Protein AF-E2A3Q8-F1 (afdb_monomer)

Solvent-accessible surface area (backbone atoms only — not comparable to full-atom values): 8854 Å² total; per-residue (Å²): 133,84,70,89,46,59,36,34,40,38,32,97,91,42,80,46,76,47,50,44,69,57,43,34,76,64,12,68,50,48,35,48,57,54,68,68,73,43,74,44,46,74,69,38,44,41,81,46,86,90,64,54,64,69,52,52,52,51,53,53,45,24,71,75,68,78,46,82,59,72,69,52,77,76,32,65,67,53,22,53,53,41,29,48,52,19,57,75,38,61,28,63,69,61,23,53,55,27,35,55,53,49,53,76,70,56,44,78,81,48,31,47,57,49,31,52,52,15,62,79,52,69,34,60,68,38,28,51,50,31,54,53,50,45,66,75,43,36,87,77,27,63,80,34,70,52,37,46,51,43,55,71,80,40,56,88,80,108

Mean predicted aligned error: 5.47 Å

Foldseek 3Di:
DPPQQWAWEAEPNDIDIAGLVLLVVQFVQSVCVCPVPPPCVVPSYHYDYPAHPVLVVQVRVCSVPVDGDPVLLPDLVSLLSNLQVCLVRVRVSSNVVSLVSNLVVDDLQCLLVQCVSCLVSVSPVSVVSSVVVCVVCVVSNVPHPSNVVCCVVPVVSD

Nearest PDB structures (foldseek):
  4j8z-assembly1_A  TM=9.284E-01  e=7.190E-12  Homo sapiens
  3htm-assembly1_B  TM=9.202E-01  e=3.002E-10  Homo sapiens
  8h37-assembly1_A  TM=8.639E-01  e=2.758E-09  Homo sapiens
  8h37-assembly1_P  TM=8.616E-01  e=3.073E-09  Homo sapiens
  8h37-assembly1_N  TM=8.587E-01  e=5.880E-09  Homo sapiens

Secondary structure (DSSP, 8-state):
-----EEEEEETTEEEEEEHHHHHHH-HHHHHHHHS--HHHHHSEEE--SS-HHHHHHHHHHHHHS---HHHHH-HHHHHHHHHHHHHTT-HHHHHHHHHHHHHT--TTTHHHHHHHHHHTT-HHHHHHHHHHHHHTHHHHTTSHHHHHHHHH-GGG-

Structure (mmCIF, N/CA/C/O backbone):
data_AF-E2A3Q8-F1
#
_entry.id   AF-E2A3Q8-F1
#
loop_
_atom_site.group_PDB
_atom_site.id
_atom_site.type_symbol
_atom_site.label_atom_id
_atom_site.label_alt_id
_atom_site.label_comp_id
_atom_site.label_asym_id
_atom_site.label_entity_id
_atom_site.label_seq_id
_atom_site.pdbx_PDB_ins_code
_atom_site.Cartn_x
_atom_site.Cartn_y
_atom_site.Cartn_z
_atom_site.occupancy
_atom_site.B_iso_or_equiv
_atom_site.auth_seq_id
_atom_site.auth_comp_id
_atom_site.auth_asym_id
_atom_site.auth_atom_id
_atom_site.pdbx_PDB_model_num
ATOM 1 N N . ASN A 1 1 ? -9.165 7.947 32.558 1.00 35.06 1 ASN A N 1
ATOM 2 C CA . ASN A 1 1 ? -9.430 6.542 32.186 1.00 35.06 1 ASN A CA 1
ATOM 3 C C . ASN A 1 1 ? -10.153 6.467 30.849 1.00 35.06 1 ASN A C 1
ATOM 5 O O . ASN A 1 1 ? -11.360 6.277 30.833 1.00 35.06 1 ASN A O 1
ATOM 9 N N . LYS A 1 2 ? -9.439 6.641 29.727 1.00 43.72 2 LYS A N 1
ATOM 10 C CA . LYS A 1 2 ? -9.925 6.122 28.440 1.00 43.72 2 LYS A CA 1
ATOM 11 C C . LYS A 1 2 ? -9.664 4.621 28.513 1.00 43.72 2 LYS A C 1
ATOM 13 O O . LYS A 1 2 ? -8.515 4.206 28.414 1.00 43.72 2 LYS A O 1
ATOM 18 N N . SER A 1 3 ? -10.686 3.849 28.864 1.00 48.75 3 SER A N 1
ATOM 19 C CA . SER A 1 3 ? -10.636 2.393 28.772 1.00 48.75 3 SER A CA 1
ATOM 20 C C . SER A 1 3 ? -10.156 2.004 27.374 1.00 48.75 3 SER A C 1
ATOM 22 O O . SER A 1 3 ? -10.494 2.670 26.393 1.00 48.75 3 SER A O 1
ATOM 24 N N . ASP A 1 4 ? -9.333 0.963 27.312 1.00 63.22 4 ASP A N 1
ATOM 25 C CA . ASP A 1 4 ? -8.751 0.382 26.103 1.00 63.22 4 ASP A CA 1
ATOM 26 C C . ASP A 1 4 ? -9.870 -0.225 25.236 1.00 63.22 4 ASP A C 1
ATOM 28 O O . ASP A 1 4 ? -10.126 -1.427 25.224 1.00 63.22 4 ASP A O 1
ATOM 32 N N . SER A 1 5 ? -10.672 0.650 24.630 1.00 82.81 5 SER A N 1
ATOM 33 C CA . SER A 1 5 ? -11.843 0.260 23.856 1.00 82.81 5 SER A CA 1
ATOM 34 C C . SER A 1 5 ? -11.377 -0.339 22.538 1.00 82.81 5 SER A C 1
ATOM 36 O O . SER A 1 5 ? -10.651 0.287 21.761 1.00 82.81 5 SER A O 1
ATOM 38 N N . LEU A 1 6 ? -11.780 -1.583 22.308 1.00 89.00 6 LEU A N 1
ATOM 39 C CA . LEU A 1 6 ? -11.517 -2.275 21.060 1.00 89.00 6 LEU A CA 1
ATOM 40 C C . LEU A 1 6 ? -12.549 -1.859 20.009 1.00 89.00 6 LEU A C 1
ATOM 42 O O . LEU A 1 6 ? -13.716 -1.610 20.320 1.00 89.00 6 LEU A O 1
ATOM 46 N N . ILE A 1 7 ? -12.110 -1.806 18.758 1.00 91.38 7 ILE A N 1
ATOM 47 C CA . ILE A 1 7 ? -12.969 -1.753 17.577 1.00 91.38 7 ILE A CA 1
ATOM 48 C C . ILE A 1 7 ? -12.886 -3.098 16.858 1.00 91.38 7 ILE A C 1
ATOM 50 O O . ILE A 1 7 ? -11.811 -3.700 16.788 1.00 91.38 7 ILE A O 1
ATOM 54 N N . THR A 1 8 ? -14.016 -3.571 16.339 1.00 93.12 8 THR A N 1
ATOM 55 C CA . THR A 1 8 ? -14.080 -4.757 15.481 1.00 93.12 8 THR A CA 1
ATOM 56 C C . THR A 1 8 ? -14.266 -4.329 14.030 1.00 93.12 8 THR A C 1
ATOM 58 O O . THR A 1 8 ? -15.247 -3.677 13.698 1.00 93.12 8 THR A O 1
ATOM 61 N N . PHE A 1 9 ? -13.349 -4.715 13.154 1.00 93.75 9 PHE A N 1
ATOM 62 C CA . PHE A 1 9 ? -13.512 -4.593 11.712 1.00 93.75 9 PHE A CA 1
ATOM 63 C C . PHE A 1 9 ? -14.136 -5.873 11.158 1.00 93.75 9 PHE A C 1
ATOM 65 O O . PHE A 1 9 ? -13.621 -6.967 11.413 1.00 93.75 9 PHE A O 1
ATOM 72 N N . VAL A 1 10 ? -15.229 -5.742 10.410 1.00 94.25 10 VAL A N 1
ATOM 73 C CA . VAL A 1 10 ? -15.905 -6.837 9.705 1.00 94.25 10 VAL A CA 1
ATOM 74 C C . VAL A 1 10 ? -15.589 -6.739 8.224 1.00 94.25 10 VAL A C 1
ATOM 76 O O . VAL A 1 10 ? -15.773 -5.689 7.620 1.00 94.25 10 VAL A O 1
ATOM 79 N N . ILE A 1 11 ? -15.093 -7.828 7.648 1.00 94.06 11 ILE A N 1
ATOM 80 C CA . ILE A 1 11 ? -14.581 -7.860 6.277 1.00 94.06 11 ILE A CA 1
ATOM 81 C C . ILE A 1 11 ? -14.718 -9.279 5.726 1.00 94.06 11 ILE A C 1
ATOM 83 O O . ILE A 1 11 ? -14.257 -10.237 6.349 1.00 94.06 11 ILE A O 1
ATOM 87 N N . ASP A 1 12 ? -15.414 -9.448 4.604 1.00 89.50 12 ASP A N 1
ATOM 88 C CA . ASP A 1 12 ? -15.719 -10.765 4.016 1.00 89.50 12 ASP A CA 1
ATOM 89 C C . ASP A 1 12 ? -16.287 -11.783 5.037 1.00 89.50 12 ASP A C 1
ATOM 91 O O . ASP A 1 12 ? -15.931 -12.963 5.044 1.00 89.50 12 ASP A O 1
ATOM 95 N N . GLY A 1 13 ? -17.116 -11.315 5.980 1.00 88.75 13 GLY A N 1
ATOM 96 C CA . GLY A 1 13 ? -17.677 -12.130 7.070 1.00 88.75 13 GLY A CA 1
ATOM 97 C C . GLY A 1 13 ? -16.690 -12.516 8.184 1.00 88.75 13 GLY A C 1
ATOM 98 O O . GLY A 1 13 ? -17.078 -13.177 9.149 1.00 88.75 13 GLY A O 1
ATOM 99 N N . LYS A 1 14 ? -15.424 -12.096 8.094 1.00 94.00 14 LYS A N 1
ATOM 100 C CA . LYS A 1 14 ? -14.390 -12.272 9.123 1.00 94.00 14 LYS A CA 1
ATOM 101 C C . LYS A 1 14 ? -14.310 -11.047 10.028 1.00 94.00 14 LYS A C 1
ATOM 103 O O . LYS A 1 14 ? -14.723 -9.955 9.650 1.00 94.00 14 LYS A O 1
ATOM 108 N N . ARG A 1 15 ? -13.761 -11.237 11.231 1.00 94.44 15 ARG A N 1
ATOM 109 C CA . ARG A 1 15 ? -13.656 -10.209 12.276 1.00 94.44 15 ARG A CA 1
ATOM 110 C C . ARG A 1 15 ? -12.199 -10.003 12.685 1.00 94.44 15 ARG A C 1
ATOM 112 O O . ARG A 1 15 ? -11.513 -10.974 12.995 1.00 94.44 15 ARG A O 1
ATOM 119 N N . LEU A 1 16 ? -11.749 -8.751 12.715 1.00 94.94 16 LEU A N 1
ATOM 120 C CA . LEU A 1 16 ? -10.438 -8.330 13.223 1.00 94.94 16 LEU A CA 1
ATOM 121 C C . LEU A 1 16 ? -10.633 -7.312 14.346 1.00 94.94 16 LEU A C 1
ATOM 123 O O . LEU A 1 16 ? -11.450 -6.410 14.207 1.00 94.94 16 LEU A O 1
ATOM 127 N N . GLN A 1 17 ? -9.888 -7.430 15.444 1.00 93.62 17 GLN A N 1
ATOM 128 C CA . GLN A 1 17 ? -9.971 -6.483 16.560 1.00 93.62 17 GLN A CA 1
ATOM 129 C C . GLN A 1 17 ? -8.692 -5.663 16.700 1.00 93.62 17 GLN A C 1
ATOM 131 O O . GLN A 1 17 ? -7.590 -6.182 16.527 1.00 93.62 17 GLN A O 1
ATOM 136 N N . ALA A 1 18 ? -8.843 -4.385 17.045 1.00 92.94 18 ALA A N 1
ATOM 137 C CA . ALA A 1 18 ? -7.728 -3.481 17.315 1.00 92.94 18 ALA A CA 1
ATOM 138 C C . ALA A 1 18 ? -8.084 -2.457 18.404 1.00 92.94 18 ALA A C 1
ATO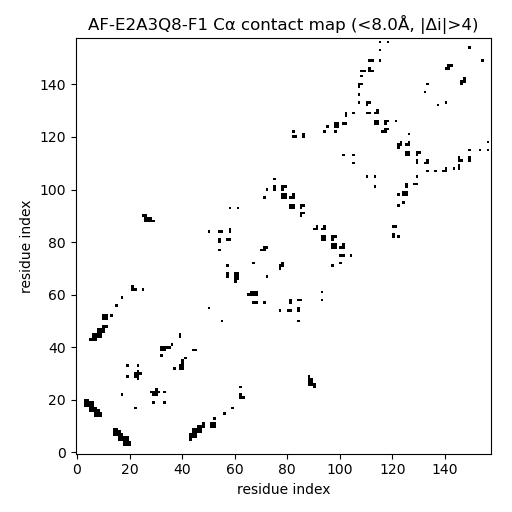M 140 O O . ALA A 1 18 ? -9.257 -2.156 18.624 1.00 92.94 18 ALA A O 1
ATOM 141 N N . SER A 1 19 ? -7.072 -1.906 19.082 1.00 91.50 19 SER A N 1
ATOM 142 C CA . SER A 1 19 ? -7.270 -0.838 20.072 1.00 91.50 19 SER A CA 1
ATOM 143 C C . SER A 1 19 ? -7.573 0.484 19.372 1.00 91.50 19 SER A C 1
ATOM 145 O O . SER A 1 19 ? -6.760 0.968 18.582 1.00 91.50 19 SER A O 1
ATOM 147 N N . LYS A 1 20 ? -8.716 1.104 19.692 1.00 89.81 20 LYS A N 1
ATOM 148 C CA . LYS A 1 20 ? -9.075 2.430 19.163 1.00 89.81 20 LYS A CA 1
ATOM 149 C C . LYS A 1 20 ? -8.019 3.472 19.500 1.00 89.81 20 LYS A C 1
ATOM 151 O O . LYS A 1 20 ? -7.672 4.278 18.648 1.00 89.81 20 LYS A O 1
ATOM 156 N N . ALA A 1 21 ? -7.489 3.437 20.724 1.00 89.31 21 ALA A N 1
ATOM 157 C CA . ALA A 1 21 ? -6.506 4.412 21.187 1.00 89.31 21 ALA A CA 1
ATOM 158 C C . ALA A 1 21 ? -5.236 4.390 20.326 1.00 89.31 21 ALA A C 1
ATOM 160 O O . ALA A 1 21 ? -4.737 5.443 19.936 1.00 89.31 21 ALA A O 1
ATOM 161 N N . LEU A 1 22 ? -4.757 3.192 19.992 1.00 90.06 22 LEU A N 1
ATOM 162 C CA . LEU A 1 22 ? -3.608 3.006 19.115 1.00 90.06 22 LEU A CA 1
ATOM 163 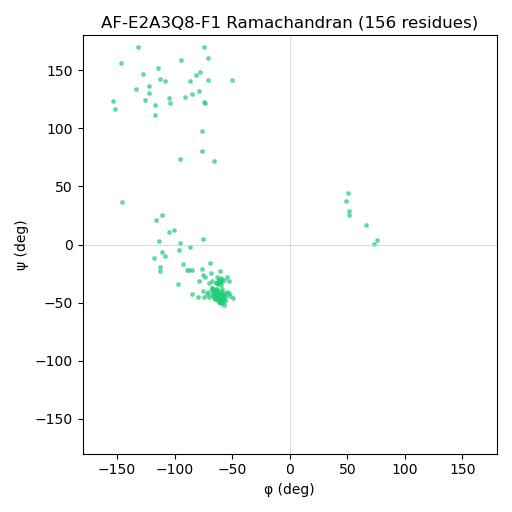C C . LEU A 1 22 ? -3.893 3.506 17.691 1.00 90.06 22 LEU A C 1
ATOM 165 O O . LEU A 1 22 ? -3.059 4.195 17.111 1.00 90.06 22 LEU A O 1
ATOM 169 N N . LEU A 1 23 ? -5.065 3.180 17.139 1.00 91.94 23 LEU A N 1
ATOM 170 C CA . LEU A 1 23 ? -5.448 3.610 15.794 1.00 91.94 23 LEU A CA 1
ATOM 171 C C . LEU A 1 23 ? -5.556 5.136 15.694 1.00 91.94 23 LEU A C 1
ATOM 173 O O . LEU A 1 23 ? -4.957 5.713 14.793 1.00 91.94 23 LEU A O 1
ATOM 177 N N . CYS A 1 24 ? -6.239 5.790 16.643 1.00 90.56 24 CYS A N 1
ATOM 178 C CA . CYS A 1 24 ? -6.340 7.253 16.690 1.00 90.56 24 CYS A CA 1
ATOM 179 C C . CYS A 1 24 ? -4.965 7.915 16.815 1.00 90.56 24 CYS A C 1
ATOM 181 O O . CYS A 1 24 ? -4.706 8.920 16.172 1.00 90.56 24 CYS A O 1
ATOM 183 N N . LEU A 1 25 ? -4.068 7.345 17.629 1.00 90.50 25 LEU A N 1
ATOM 184 C CA . LEU A 1 25 ? -2.721 7.889 17.819 1.00 90.50 25 LEU A CA 1
ATOM 185 C C . LEU A 1 25 ? -1.894 7.879 16.524 1.00 90.50 25 LEU A C 1
ATOM 187 O O . LEU A 1 25 ? -0.961 8.666 16.383 1.00 90.50 25 LEU A O 1
ATOM 191 N N . LYS A 1 26 ? -2.183 6.945 15.616 1.00 90.44 26 LYS A N 1
ATOM 192 C CA . LYS A 1 26 ? -1.370 6.671 14.426 1.00 90.44 26 LYS A CA 1
ATOM 193 C C . LYS A 1 26 ? -2.018 7.120 13.116 1.00 90.44 26 LYS A C 1
ATOM 195 O O . LYS A 1 26 ? -1.352 7.069 12.089 1.00 90.44 26 LYS A O 1
ATOM 200 N N . SER A 1 27 ? -3.289 7.513 13.137 1.00 93.00 27 SER A N 1
ATOM 201 C CA . SER A 1 27 ? -4.055 7.893 11.952 1.00 93.00 27 SER A CA 1
ATOM 202 C C . SER A 1 27 ? -5.136 8.899 12.320 1.00 93.00 27 SER A C 1
ATOM 204 O O . SER A 1 27 ? -6.096 8.574 13.025 1.00 93.00 27 SER A O 1
ATOM 206 N N . GLU A 1 28 ? -5.018 10.102 11.764 1.00 90.38 28 GLU A N 1
ATOM 207 C CA . GLU A 1 28 ? -6.043 11.143 11.880 1.00 90.38 28 GLU A CA 1
ATOM 208 C C . GLU A 1 28 ? -7.371 10.691 11.253 1.00 90.38 28 GLU A C 1
ATOM 210 O O . GLU A 1 28 ? -8.446 11.055 11.727 1.00 90.38 28 GLU A O 1
ATOM 215 N N . VAL A 1 29 ? -7.318 9.820 10.236 1.00 92.00 29 VAL A N 1
ATOM 216 C CA . VAL A 1 29 ? -8.510 9.232 9.609 1.00 92.00 29 VAL A CA 1
ATOM 217 C C . VAL A 1 29 ? -9.255 8.328 10.590 1.00 92.00 29 VAL A C 1
ATOM 219 O O . VAL A 1 29 ? -10.475 8.441 10.710 1.00 92.00 29 VAL A O 1
ATOM 222 N N . PHE A 1 30 ? -8.554 7.455 11.326 1.00 90.69 30 PHE A N 1
ATOM 223 C CA . PHE A 1 30 ? -9.196 6.645 12.369 1.00 90.69 30 PHE A CA 1
ATOM 224 C C . PHE A 1 30 ? -9.680 7.499 13.542 1.00 90.69 30 PHE A C 1
ATOM 226 O O . PHE A 1 30 ? -10.762 7.243 14.074 1.00 90.69 30 PHE A O 1
ATOM 233 N N . GLU A 1 31 ? -8.929 8.532 13.928 1.00 89.44 31 GLU A N 1
ATOM 234 C CA . GLU A 1 31 ? -9.372 9.466 14.963 1.00 89.44 31 GLU A CA 1
ATOM 235 C C . GLU A 1 31 ? -10.681 10.164 14.576 1.00 89.44 31 GLU A C 1
ATOM 237 O O . GLU A 1 31 ? -11.640 10.146 15.354 1.00 89.44 31 GLU A O 1
ATOM 242 N N . ALA A 1 32 ? -10.762 10.710 13.362 1.00 88.38 32 ALA A N 1
ATOM 243 C CA . ALA A 1 32 ? -11.981 11.310 12.832 1.00 88.38 32 ALA A CA 1
ATOM 244 C C . ALA A 1 32 ? -13.123 10.283 12.759 1.00 88.38 32 ALA A C 1
ATOM 246 O O . ALA A 1 32 ? -14.208 10.531 13.288 1.00 88.38 32 ALA A O 1
ATOM 247 N N . MET A 1 33 ? -12.864 9.096 12.197 1.00 86.31 33 MET A N 1
ATOM 248 C CA . MET A 1 33 ? -13.847 8.011 12.068 1.00 86.31 33 MET A CA 1
ATOM 249 C C . MET A 1 33 ? -14.513 7.665 13.406 1.00 86.31 33 MET A C 1
ATOM 251 O O . MET A 1 33 ? -15.725 7.461 13.457 1.00 86.31 33 MET A O 1
ATOM 255 N N . PHE A 1 34 ? -13.749 7.620 14.501 1.00 84.44 34 PHE A N 1
ATOM 256 C CA . PHE A 1 34 ? -14.285 7.248 15.812 1.00 84.44 34 PHE A CA 1
ATOM 257 C C . PHE A 1 34 ? -14.872 8.422 16.604 1.00 84.44 34 PHE A C 1
ATOM 259 O O . PHE A 1 34 ? -15.706 8.187 17.480 1.00 84.44 34 PHE A O 1
ATOM 266 N N . ASN A 1 35 ? -14.482 9.663 16.298 1.00 78.94 35 ASN A N 1
ATOM 267 C CA . ASN A 1 35 ? -14.961 10.862 16.993 1.00 78.94 35 ASN A CA 1
ATOM 268 C C . ASN A 1 35 ? -16.187 11.518 16.329 1.00 78.94 35 ASN A C 1
ATOM 270 O O . ASN A 1 35 ? -16.874 12.302 16.981 1.00 78.94 35 ASN A O 1
ATOM 274 N N . CYS A 1 36 ? -16.509 11.200 15.070 1.00 66.50 36 CYS A N 1
ATOM 275 C CA . CYS A 1 36 ? -17.598 11.847 14.322 1.00 66.50 36 CYS A CA 1
ATOM 276 C C . CYS A 1 36 ? -19.032 11.429 14.717 1.00 66.50 36 CYS A C 1
ATOM 278 O O . CYS A 1 36 ? -19.983 11.879 14.082 1.00 66.50 36 CYS A O 1
ATOM 280 N N . GLY A 1 37 ? -19.232 10.598 15.748 1.00 56.91 37 GLY A N 1
ATOM 281 C CA . GLY A 1 37 ? -20.576 10.227 16.225 1.00 56.91 37 GLY A CA 1
ATOM 282 C C . GLY A 1 37 ? -21.411 9.400 15.232 1.00 56.91 37 GLY A C 1
ATOM 283 O O . GLY A 1 37 ? -22.632 9.325 15.368 1.00 56.91 37 GLY A O 1
ATOM 284 N N . LEU A 1 38 ? -20.768 8.810 14.219 1.00 61.34 38 LEU A N 1
ATOM 285 C CA . LEU A 1 38 ? -21.395 7.931 13.230 1.00 61.34 38 LEU A CA 1
ATOM 286 C C . LEU A 1 38 ? -21.714 6.550 13.843 1.00 61.34 38 LEU A C 1
ATOM 288 O O . LEU A 1 38 ? -21.306 6.240 14.963 1.00 61.34 38 LEU A O 1
ATOM 292 N N . LYS A 1 39 ? -22.470 5.695 13.140 1.00 57.62 39 LYS A N 1
ATOM 293 C CA . LYS A 1 39 ? -22.918 4.378 13.659 1.00 57.62 39 LYS A CA 1
ATOM 294 C C . LYS A 1 39 ? -21.760 3.515 14.191 1.00 57.62 39 LYS A C 1
ATOM 296 O O . LYS A 1 39 ? -21.937 2.770 15.157 1.00 57.62 39 LYS A O 1
ATOM 301 N N . GLU A 1 40 ? -20.580 3.668 13.605 1.00 62.62 40 GLU A N 1
ATOM 302 C CA . GLU A 1 40 ? -19.321 3.012 13.953 1.00 62.62 40 GLU A CA 1
ATOM 303 C C . GLU A 1 40 ? -18.852 3.348 15.381 1.00 62.62 40 GLU A C 1
ATOM 305 O O . GLU A 1 40 ? -18.273 2.501 16.073 1.00 62.62 40 GLU A O 1
ATOM 310 N N . SER A 1 41 ? -19.138 4.561 15.873 1.00 60.62 41 SER A N 1
ATOM 311 C CA . SER A 1 41 ? -18.794 4.961 17.241 1.00 60.62 41 SER A CA 1
ATOM 312 C C . SER A 1 41 ? -19.720 4.327 18.281 1.00 60.62 41 SER A C 1
ATOM 314 O O . SER A 1 41 ? -19.301 4.138 19.421 1.00 60.62 41 SER A O 1
ATOM 316 N N . VAL A 1 42 ? -20.953 3.976 17.896 1.00 62.47 42 VAL A N 1
ATOM 317 C CA . VAL A 1 42 ? -21.985 3.439 18.800 1.00 62.47 42 VAL A CA 1
ATOM 318 C C . VAL A 1 42 ? -21.846 1.925 18.988 1.00 62.47 42 VAL A C 1
ATOM 320 O O . VAL A 1 42 ? -21.916 1.446 20.117 1.00 62.47 42 VAL A O 1
ATOM 323 N N . ASN A 1 43 ? -21.589 1.174 17.911 1.00 73.75 43 ASN A N 1
ATOM 324 C CA . ASN A 1 43 ? -21.5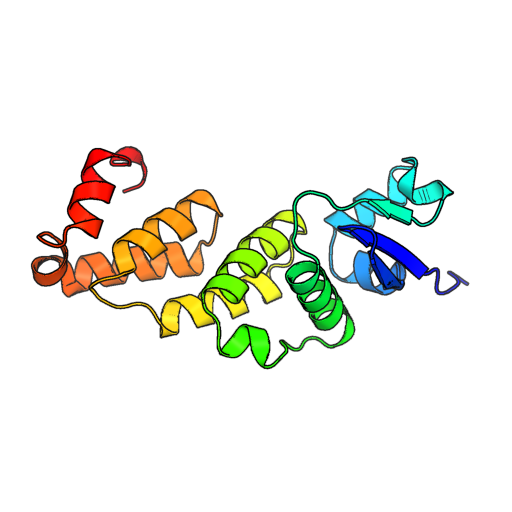64 -0.296 17.957 1.00 73.75 43 ASN A CA 1
ATOM 325 C C . ASN A 1 43 ? -20.163 -0.906 18.135 1.00 73.75 43 ASN A C 1
ATOM 327 O O . ASN A 1 43 ? -20.044 -2.121 18.266 1.00 73.75 43 ASN A O 1
ATOM 331 N N . ASN A 1 44 ? -19.101 -0.090 18.143 1.00 84.81 44 ASN A N 1
ATOM 332 C CA . ASN A 1 44 ? -17.705 -0.550 18.126 1.00 84.81 44 ASN A CA 1
ATOM 333 C C . ASN A 1 44 ? -17.401 -1.553 16.992 1.00 84.81 44 ASN A C 1
ATOM 335 O O . ASN A 1 44 ? -16.504 -2.391 17.119 1.00 84.81 44 ASN A O 1
ATOM 339 N N . GLU A 1 45 ? -18.126 -1.446 15.881 1.00 88.50 45 GLU A N 1
ATOM 340 C CA . GLU A 1 45 ? -17.987 -2.305 14.713 1.00 88.50 45 GLU A CA 1
ATOM 341 C C . GLU A 1 45 ? -17.949 -1.445 13.445 1.00 88.50 45 GLU A C 1
ATOM 343 O O . GLU A 1 45 ? -18.746 -0.517 13.305 1.00 88.50 45 GLU A O 1
ATOM 348 N N . VAL A 1 46 ? -17.001 -1.735 12.554 1.00 89.19 46 VAL A N 1
ATOM 349 C CA . VAL A 1 46 ? -16.808 -1.060 11.264 1.00 89.19 46 VAL A CA 1
ATOM 350 C C . VAL A 1 46 ? -16.801 -2.120 10.175 1.00 89.19 46 VAL A C 1
ATOM 352 O O . VAL A 1 46 ? -15.990 -3.043 10.218 1.00 89.19 46 VAL A O 1
ATOM 355 N N . GLU A 1 47 ? -17.672 -1.984 9.184 1.00 90.69 47 GLU A N 1
ATOM 356 C CA . GLU A 1 47 ? -17.639 -2.834 7.996 1.00 90.69 47 GLU A CA 1
ATOM 357 C C . GLU A 1 47 ? -16.651 -2.264 6.970 1.00 90.69 47 GLU A C 1
ATOM 359 O O . GLU A 1 47 ? -16.690 -1.076 6.650 1.00 90.69 47 GLU A O 1
ATOM 364 N N . ILE A 1 48 ? -15.749 -3.106 6.466 1.00 91.56 48 ILE A N 1
ATOM 365 C CA . ILE A 1 48 ? -14.768 -2.764 5.434 1.00 91.56 48 ILE A CA 1
ATOM 366 C C . ILE A 1 48 ? -15.053 -3.619 4.202 1.00 91.56 48 ILE A C 1
ATOM 368 O O . ILE A 1 48 ? -14.997 -4.846 4.267 1.00 91.56 48 ILE A O 1
ATOM 372 N N . THR A 1 49 ? -15.337 -2.961 3.079 1.00 91.12 49 THR A N 1
ATOM 373 C CA . THR A 1 49 ? -15.749 -3.611 1.821 1.00 91.12 49 THR A CA 1
ATOM 374 C C . THR A 1 49 ? -14.784 -3.372 0.662 1.00 91.12 49 THR A C 1
ATOM 376 O O . THR A 1 49 ? -14.892 -4.024 -0.372 1.00 91.12 49 THR A O 1
ATOM 379 N N . ASP A 1 50 ? -13.834 -2.451 0.817 1.00 90.00 50 ASP A N 1
ATOM 380 C CA . ASP A 1 50 ? -12.956 -1.976 -0.256 1.00 90.00 50 ASP A CA 1
ATOM 381 C C . ASP A 1 50 ? -11.480 -2.357 -0.070 1.00 90.00 50 ASP A C 1
ATOM 383 O O . ASP A 1 50 ? -10.627 -1.995 -0.876 1.00 90.00 50 ASP A O 1
ATOM 387 N N . ILE A 1 51 ? -11.172 -3.116 0.980 1.00 93.50 51 ILE A N 1
ATOM 388 C CA . ILE A 1 51 ? -9.842 -3.659 1.262 1.00 93.50 51 ILE A CA 1
ATOM 389 C C . ILE A 1 51 ? -9.998 -5.161 1.466 1.00 93.50 51 ILE A C 1
ATOM 391 O O . ILE A 1 51 ? -11.014 -5.611 1.981 1.00 93.50 51 ILE A O 1
ATOM 395 N N . LYS A 1 52 ? -9.000 -5.954 1.071 1.00 93.75 52 LYS A N 1
ATOM 396 C CA . LYS A 1 52 ? -8.994 -7.402 1.323 1.00 93.75 52 LYS A CA 1
ATOM 397 C C . LYS A 1 52 ? -8.614 -7.709 2.769 1.00 93.75 52 LYS A C 1
ATOM 399 O O . LYS A 1 52 ? -7.767 -7.026 3.350 1.00 93.75 52 LYS A O 1
ATOM 404 N N . TYR A 1 53 ? -9.159 -8.793 3.328 1.00 93.88 53 TYR A N 1
ATOM 405 C CA . TYR A 1 53 ? -8.883 -9.210 4.713 1.00 93.88 53 TYR A CA 1
ATOM 406 C C . TYR A 1 53 ? -7.382 -9.246 5.045 1.00 93.88 53 TYR A C 1
ATOM 408 O O . TYR A 1 53 ? -6.963 -8.731 6.080 1.00 93.88 53 TYR A O 1
ATOM 416 N N . ASN A 1 54 ? -6.564 -9.833 4.163 1.00 92.19 54 ASN A N 1
ATOM 417 C CA . ASN A 1 54 ? -5.122 -9.954 4.382 1.00 92.19 54 ASN A CA 1
ATOM 418 C C . ASN A 1 54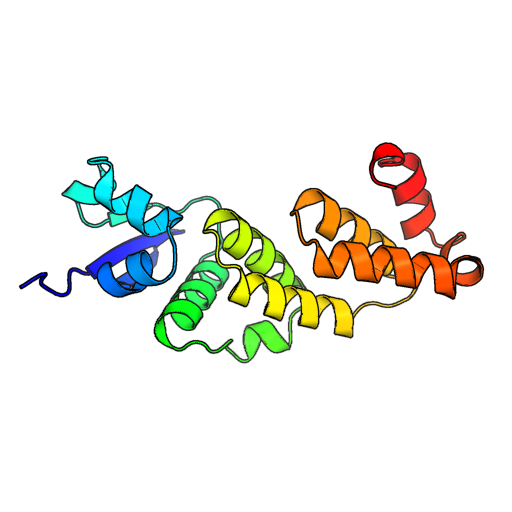 ? -4.440 -8.581 4.442 1.00 92.19 54 ASN A C 1
ATOM 420 O O . ASN A 1 54 ? -3.559 -8.391 5.268 1.00 92.19 54 ASN A O 1
ATOM 424 N N . ILE A 1 55 ? -4.861 -7.616 3.625 1.00 95.00 55 ILE A N 1
ATOM 425 C CA . ILE A 1 55 ? -4.275 -6.271 3.592 1.00 95.00 55 ILE A CA 1
ATOM 426 C C . ILE A 1 55 ? -4.624 -5.496 4.858 1.00 95.00 55 ILE A C 1
ATOM 428 O O . ILE A 1 55 ? -3.735 -4.927 5.490 1.00 95.00 55 ILE A O 1
ATOM 432 N N . LEU A 1 56 ? -5.888 -5.544 5.290 1.00 94.88 56 LEU A N 1
ATOM 433 C CA . LEU A 1 56 ? -6.295 -4.914 6.546 1.00 94.88 56 LEU A CA 1
ATOM 434 C C . LEU A 1 56 ? -5.568 -5.540 7.743 1.00 94.88 56 LEU A C 1
ATOM 436 O O . LEU A 1 56 ? -5.108 -4.825 8.628 1.00 94.88 56 LEU A O 1
ATOM 440 N N . GLN A 1 57 ? -5.402 -6.864 7.750 1.00 93.75 57 GLN A N 1
ATOM 441 C CA . GLN A 1 57 ? -4.639 -7.557 8.785 1.00 93.75 57 GLN A CA 1
ATOM 442 C C . GLN A 1 57 ? -3.189 -7.052 8.864 1.00 93.75 57 GLN A C 1
ATOM 444 O O . GLN A 1 57 ? -2.696 -6.806 9.964 1.00 93.75 57 GLN A O 1
ATOM 449 N N . GLN A 1 58 ? -2.522 -6.853 7.722 1.00 93.62 58 GLN A N 1
ATOM 450 C CA . GLN A 1 58 ? -1.160 -6.307 7.686 1.00 93.62 58 GLN A CA 1
ATOM 451 C C . GLN A 1 58 ? -1.094 -4.853 8.152 1.00 93.62 58 GLN A C 1
ATOM 453 O O . GLN A 1 58 ? -0.196 -4.490 8.910 1.00 93.62 58 GLN A O 1
ATOM 458 N N . LEU A 1 59 ? -2.059 -4.032 7.742 1.00 95.12 59 LEU A N 1
ATOM 459 C CA . LEU A 1 59 ? -2.161 -2.643 8.176 1.00 95.12 59 LEU A CA 1
ATOM 460 C C . LEU A 1 59 ? -2.315 -2.556 9.700 1.00 95.12 59 LEU A C 1
ATOM 462 O O . LEU A 1 59 ? -1.583 -1.817 10.355 1.00 95.12 59 LEU A O 1
ATOM 466 N N . LEU A 1 60 ? -3.221 -3.345 10.285 1.00 94.25 60 LEU A N 1
ATOM 467 C CA . LEU A 1 60 ? -3.430 -3.369 11.736 1.00 94.25 60 LEU A CA 1
ATOM 468 C C . LEU A 1 60 ? -2.196 -3.891 12.483 1.00 94.25 60 LEU A C 1
ATOM 470 O O . LEU A 1 60 ? -1.827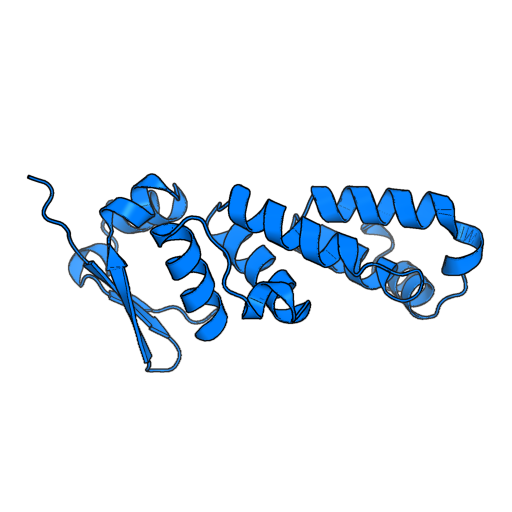 -3.328 13.514 1.00 94.25 60 LEU A O 1
ATOM 474 N N . PHE A 1 61 ? -1.527 -4.916 11.949 1.00 93.06 61 PHE A N 1
ATOM 475 C CA . PHE A 1 61 ? -0.270 -5.421 12.502 1.00 93.06 61 PHE A CA 1
ATOM 476 C C . PHE A 1 61 ? 0.824 -4.344 12.509 1.00 93.06 61 PHE A C 1
ATOM 478 O O . PHE A 1 61 ? 1.509 -4.166 13.521 1.00 93.06 61 PHE A O 1
ATOM 485 N N . PHE A 1 62 ? 0.955 -3.580 11.420 1.00 93.69 62 PHE A N 1
ATOM 486 C CA . PHE A 1 62 ? 1.891 -2.460 11.349 1.00 93.69 62 PHE A CA 1
ATOM 487 C C . PHE A 1 62 ? 1.565 -1.389 12.392 1.00 93.69 62 PHE A C 1
ATOM 489 O O . PHE A 1 62 ? 2.457 -0.930 13.098 1.00 93.69 62 PHE A O 1
ATOM 496 N N . LEU A 1 63 ? 0.294 -1.022 12.556 1.00 92.44 63 LEU A N 1
ATOM 497 C CA . LEU A 1 63 ? -0.098 -0.016 13.548 1.00 92.44 63 LEU A CA 1
ATOM 498 C C . LEU A 1 63 ? 0.204 -0.454 14.985 1.00 92.44 63 LEU A C 1
ATOM 500 O O . LEU A 1 63 ? 0.542 0.385 15.820 1.00 92.44 63 LEU A O 1
ATOM 504 N N . GLN A 1 64 ? 0.109 -1.755 15.265 1.00 90.50 64 GLN A N 1
ATOM 505 C CA . GLN A 1 64 ? 0.412 -2.341 16.574 1.00 90.50 64 GLN A CA 1
ATOM 506 C C . GLN A 1 64 ? 1.906 -2.445 16.855 1.00 90.50 64 GLN A C 1
ATOM 508 O O . GLN A 1 64 ? 2.328 -2.208 17.985 1.00 90.50 64 GLN A O 1
ATOM 513 N N . THR A 1 65 ? 2.701 -2.816 15.856 1.00 90.50 65 THR A N 1
ATOM 514 C CA . THR A 1 65 ? 4.089 -3.243 16.078 1.00 90.50 65 THR A CA 1
ATOM 515 C C . THR A 1 65 ? 5.126 -2.280 15.506 1.00 90.50 65 THR A C 1
ATOM 517 O O . THR A 1 65 ? 6.264 -2.272 15.960 1.00 90.50 65 THR A O 1
ATOM 520 N N . GLY A 1 66 ? 4.748 -1.464 14.522 1.00 89.69 66 GLY A N 1
ATOM 521 C CA . GLY A 1 66 ? 5.660 -0.667 13.701 1.00 89.69 66 GLY A CA 1
ATOM 522 C C . GLY A 1 66 ? 6.415 -1.473 12.637 1.00 89.69 66 GLY A C 1
ATOM 523 O O . GLY A 1 66 ? 7.250 -0.903 11.937 1.00 89.69 66 GLY A O 1
ATOM 524 N N . TYR A 1 67 ? 6.143 -2.775 12.493 1.00 86.50 67 TYR A N 1
ATOM 525 C CA . TYR A 1 67 ? 6.844 -3.662 11.563 1.00 86.50 67 TYR A CA 1
ATOM 526 C C . TYR A 1 67 ? 5.925 -4.172 10.449 1.00 86.50 67 TYR A C 1
ATOM 528 O O . TYR A 1 67 ? 4.717 -4.327 10.626 1.00 86.50 67 TYR A O 1
ATOM 536 N N . LEU A 1 68 ? 6.518 -4.477 9.294 1.00 80.81 68 LEU A N 1
ATOM 537 C CA . LEU A 1 68 ? 5.860 -5.238 8.234 1.00 80.81 68 LEU A CA 1
ATOM 538 C C . LEU A 1 68 ? 6.042 -6.735 8.471 1.00 80.81 68 LEU A C 1
ATOM 540 O O . LEU A 1 68 ? 7.139 -7.170 8.824 1.00 80.81 68 LEU A O 1
ATOM 544 N N . SER A 1 69 ? 5.009 -7.535 8.212 1.00 77.62 69 SER A N 1
ATOM 545 C CA . SER A 1 69 ? 5.195 -8.988 8.165 1.00 77.62 69 SER A CA 1
ATOM 546 C C . SER A 1 69 ? 5.992 -9.417 6.927 1.00 77.62 69 SER A C 1
ATOM 548 O O . SER A 1 69 ? 6.054 -8.702 5.923 1.00 77.62 69 SER A O 1
ATOM 550 N N . GLU A 1 70 ? 6.557 -10.623 6.973 1.00 72.56 70 GLU A N 1
ATOM 551 C CA . GLU A 1 70 ? 7.334 -11.214 5.873 1.00 72.56 70 GLU A CA 1
ATOM 552 C C . GLU A 1 70 ? 6.550 -11.308 4.550 1.00 72.56 70 GLU A C 1
ATOM 554 O O . GLU A 1 70 ? 7.127 -11.163 3.472 1.00 72.56 70 GLU A O 1
ATOM 559 N N . ASN A 1 71 ? 5.223 -11.466 4.611 1.00 67.94 71 ASN A N 1
ATOM 560 C CA . ASN A 1 71 ? 4.367 -11.551 3.422 1.00 67.94 71 ASN A CA 1
ATOM 561 C C . ASN A 1 71 ? 4.385 -10.258 2.590 1.00 67.94 71 ASN A C 1
ATOM 563 O O . ASN A 1 71 ? 4.282 -10.306 1.369 1.00 67.94 71 ASN A O 1
ATOM 567 N N . VAL A 1 72 ? 4.541 -9.098 3.237 1.00 68.12 72 VAL A N 1
ATOM 568 C CA . VAL A 1 72 ? 4.643 -7.804 2.538 1.00 68.12 72 VAL A CA 1
ATOM 569 C C . VAL A 1 72 ? 5.999 -7.656 1.849 1.00 68.12 72 VAL A C 1
ATOM 571 O O . VAL A 1 72 ? 6.115 -6.970 0.838 1.00 68.12 72 VAL A O 1
ATOM 574 N N . GLN A 1 73 ? 7.032 -8.316 2.376 1.00 69.06 73 GLN A N 1
ATOM 575 C CA . GLN A 1 73 ? 8.399 -8.196 1.870 1.00 69.06 73 GLN A CA 1
ATOM 576 C C . GLN A 1 73 ? 8.630 -8.977 0.573 1.00 69.06 73 GLN A C 1
ATOM 578 O O . GLN A 1 73 ? 9.568 -8.677 -0.164 1.00 69.06 73 GLN A O 1
ATOM 583 N N . THR A 1 74 ? 7.783 -9.967 0.290 1.00 76.38 74 THR A N 1
ATOM 584 C CA . THR A 1 74 ? 7.991 -10.940 -0.792 1.00 76.38 74 THR A CA 1
ATOM 585 C C . THR A 1 74 ? 6.988 -10.823 -1.939 1.00 76.38 74 THR A C 1
ATOM 587 O O . THR A 1 74 ? 7.298 -11.268 -3.042 1.00 76.38 74 THR A O 1
ATOM 590 N N . ASP A 1 75 ? 5.828 -10.189 -1.731 1.00 88.06 75 ASP A N 1
ATOM 591 C CA . ASP A 1 75 ? 4.798 -10.015 -2.762 1.00 88.06 75 ASP A CA 1
ATOM 592 C C . ASP A 1 75 ? 4.557 -8.530 -3.093 1.00 88.06 75 ASP A C 1
ATOM 594 O O . ASP A 1 75 ? 3.984 -7.766 -2.312 1.00 88.06 75 ASP A O 1
ATOM 598 N N . ILE A 1 76 ? 4.953 -8.129 -4.306 1.00 90.75 76 ILE A N 1
ATOM 599 C CA . ILE A 1 76 ? 4.779 -6.762 -4.826 1.00 90.75 76 ILE A CA 1
ATOM 600 C C . ILE A 1 76 ? 3.299 -6.366 -4.867 1.00 90.75 76 ILE A C 1
ATOM 602 O O . ILE A 1 76 ? 2.971 -5.209 -4.607 1.00 90.75 76 ILE A O 1
ATOM 606 N N . LYS A 1 77 ? 2.383 -7.302 -5.153 1.00 91.94 77 LYS A N 1
ATOM 607 C CA . LYS A 1 77 ? 0.945 -6.999 -5.205 1.00 91.94 77 LYS A CA 1
ATOM 608 C C . LYS A 1 77 ? 0.420 -6.629 -3.824 1.00 91.94 77 LYS A C 1
ATOM 610 O O . LYS A 1 77 ? -0.353 -5.682 -3.710 1.00 91.94 77 LYS A O 1
ATOM 615 N N . VAL A 1 78 ? 0.889 -7.319 -2.783 1.00 93.00 78 VAL A N 1
ATOM 616 C CA . VAL A 1 78 ? 0.565 -6.985 -1.389 1.00 93.00 78 VAL A CA 1
ATOM 617 C C . VAL A 1 78 ? 1.112 -5.605 -1.028 1.00 93.00 78 VAL A C 1
ATOM 619 O O . VAL A 1 78 ? 0.389 -4.816 -0.422 1.00 93.00 78 VAL A O 1
ATOM 622 N N . ALA A 1 79 ? 2.343 -5.278 -1.434 1.00 94.19 79 ALA A N 1
ATOM 623 C CA . ALA A 1 79 ? 2.906 -3.944 -1.223 1.00 94.19 79 ALA A CA 1
ATOM 624 C C . ALA A 1 79 ? 2.074 -2.851 -1.922 1.00 94.19 79 ALA A C 1
ATOM 626 O O . ALA A 1 79 ? 1.758 -1.839 -1.301 1.00 94.19 79 ALA A O 1
ATOM 627 N N . CYS A 1 80 ? 1.651 -3.066 -3.172 1.00 96.12 80 CYS A N 1
ATOM 628 C CA . CYS A 1 80 ? 0.784 -2.136 -3.898 1.00 96.12 80 CYS A CA 1
ATOM 629 C C . CYS A 1 80 ? -0.584 -1.955 -3.218 1.00 96.12 80 CYS A C 1
ATOM 631 O O . CYS A 1 80 ? -1.025 -0.826 -3.014 1.00 96.12 80 CYS A O 1
ATOM 633 N N . GLU A 1 81 ? -1.248 -3.037 -2.810 1.00 96.31 81 GLU A N 1
ATOM 634 C CA . GLU A 1 81 ? -2.529 -2.946 -2.095 1.00 96.31 81 GLU A CA 1
ATOM 635 C C . GLU A 1 81 ? -2.384 -2.250 -0.731 1.00 96.31 81 GLU A C 1
ATOM 637 O O . GLU A 1 81 ? -3.273 -1.502 -0.318 1.00 96.31 81 GLU A O 1
ATOM 642 N N . LEU A 1 82 ? -1.243 -2.420 -0.056 1.00 96.44 82 LEU A N 1
ATOM 643 C CA . LEU A 1 82 ? -0.933 -1.686 1.168 1.00 96.44 82 LEU A CA 1
ATOM 644 C C . LEU A 1 82 ? -0.660 -0.203 0.933 1.00 96.44 82 LEU A C 1
ATOM 646 O O . LEU A 1 82 ? -1.041 0.586 1.789 1.00 96.44 82 LEU A O 1
ATOM 650 N N . ILE A 1 83 ? -0.070 0.205 -0.197 1.00 97.44 83 ILE A N 1
ATOM 651 C CA . ILE A 1 83 ? 0.061 1.633 -0.549 1.00 97.44 83 ILE A CA 1
ATOM 652 C C . ILE A 1 83 ? -1.332 2.265 -0.663 1.00 97.44 83 ILE A C 1
ATOM 654 O O . ILE A 1 83 ? -1.553 3.333 -0.097 1.00 97.44 83 ILE A O 1
ATOM 658 N N . ILE A 1 84 ? -2.284 1.591 -1.317 1.00 97.56 84 ILE A N 1
ATOM 659 C CA . ILE A 1 84 ? -3.670 2.074 -1.450 1.00 97.56 84 ILE A CA 1
ATOM 660 C C . ILE A 1 84 ? -4.326 2.221 -0.072 1.00 97.56 84 ILE A C 1
ATOM 662 O O . ILE A 1 84 ? -4.894 3.267 0.247 1.00 97.56 84 ILE A O 1
ATOM 666 N N . ALA A 1 85 ? -4.224 1.190 0.771 1.00 96.62 85 ALA A N 1
ATOM 667 C CA . ALA A 1 85 ? -4.788 1.228 2.118 1.00 96.62 85 ALA A CA 1
ATOM 668 C C . ALA A 1 85 ? -4.113 2.299 2.994 1.00 96.62 85 ALA A C 1
ATOM 670 O O . ALA A 1 85 ? -4.788 3.016 3.731 1.00 96.62 85 ALA A O 1
ATOM 671 N N . ALA A 1 86 ? -2.790 2.435 2.902 1.00 96.38 86 ALA A N 1
ATOM 672 C CA . ALA A 1 86 ? -2.028 3.425 3.649 1.00 96.38 86 ALA A CA 1
ATOM 673 C C . ALA A 1 86 ? -2.381 4.853 3.224 1.00 96.38 86 ALA A C 1
ATOM 675 O O . ALA A 1 86 ? -2.524 5.706 4.089 1.00 96.38 86 ALA A O 1
ATOM 676 N N . GLU A 1 87 ? -2.589 5.107 1.931 1.00 96.31 87 GLU A N 1
ATOM 677 C CA . GLU A 1 87 ? -3.093 6.396 1.448 1.00 96.31 87 GLU A CA 1
ATOM 678 C C . GLU A 1 87 ? -4.487 6.696 2.012 1.00 96.31 87 GLU A C 1
ATOM 680 O O . GLU A 1 87 ? -4.717 7.776 2.551 1.00 96.31 87 GLU A O 1
ATOM 685 N N . LYS A 1 88 ? -5.406 5.721 1.968 1.00 94.56 88 LYS A N 1
ATOM 686 C CA . LYS A 1 88 ? -6.775 5.882 2.482 1.00 94.56 88 LYS A CA 1
ATOM 687 C C . LYS A 1 88 ?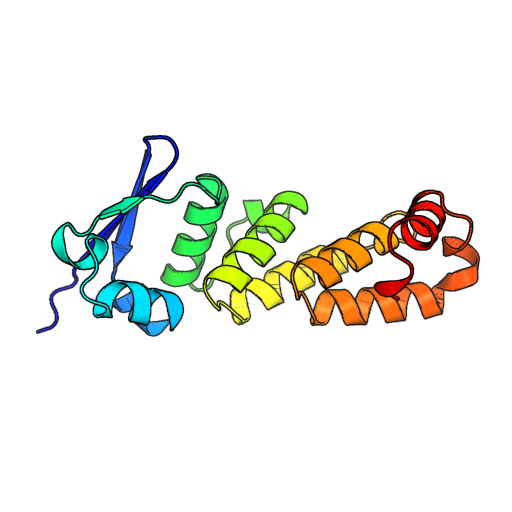 -6.821 6.245 3.972 1.00 94.56 88 LYS A C 1
ATOM 689 O O . LYS A 1 88 ? -7.681 7.024 4.378 1.00 94.56 88 LYS A O 1
ATOM 694 N N . TYR A 1 89 ? -5.938 5.665 4.784 1.00 94.62 89 TYR A N 1
ATOM 695 C CA . TYR A 1 89 ? -5.891 5.888 6.236 1.00 94.62 89 TYR A CA 1
ATOM 696 C C . TYR A 1 89 ? -4.802 6.882 6.680 1.00 94.62 89 TYR A C 1
ATOM 698 O O . TYR A 1 89 ? -4.511 6.963 7.874 1.00 94.62 89 TYR A O 1
ATOM 706 N N . ASP A 1 90 ? -4.206 7.625 5.744 1.00 94.81 90 ASP A N 1
ATOM 707 C CA . ASP A 1 90 ? -3.108 8.583 5.965 1.00 94.81 90 ASP A CA 1
ATOM 708 C C . ASP A 1 90 ? -1.917 8.018 6.774 1.00 94.81 90 ASP A C 1
ATOM 710 O O . ASP A 1 90 ? -1.372 8.633 7.690 1.00 94.81 90 ASP A O 1
ATOM 714 N N . LEU A 1 91 ? -1.491 6.800 6.437 1.00 95.44 91 LEU A N 1
ATOM 715 C CA . LEU A 1 91 ? -0.383 6.088 7.079 1.00 95.44 91 LEU A CA 1
ATOM 716 C C . LEU A 1 91 ? 0.926 6.293 6.309 1.00 95.44 91 LEU A C 1
ATOM 718 O O . LEU A 1 91 ? 1.430 5.386 5.640 1.00 95.44 91 LEU A O 1
ATOM 722 N N . LYS A 1 92 ? 1.492 7.497 6.417 1.00 94.38 92 LYS A N 1
ATOM 723 C CA . LYS A 1 92 ? 2.656 7.946 5.624 1.00 94.38 92 LYS A CA 1
ATOM 724 C C . LYS A 1 92 ? 3.870 7.018 5.729 1.00 94.38 92 LYS A C 1
ATOM 726 O O . LYS A 1 92 ? 4.464 6.684 4.706 1.00 94.38 92 LYS A O 1
ATOM 731 N N . ASP A 1 93 ? 4.201 6.553 6.933 1.00 94.31 93 ASP A N 1
ATOM 732 C CA . ASP A 1 93 ? 5.349 5.662 7.149 1.00 94.31 93 ASP A CA 1
ATOM 733 C C . ASP A 1 93 ? 5.149 4.294 6.482 1.00 94.31 93 ASP A C 1
ATOM 735 O O . ASP A 1 93 ? 6.043 3.793 5.800 1.00 94.31 93 ASP A O 1
ATOM 739 N N . LEU A 1 94 ? 3.954 3.707 6.620 1.00 95.19 94 LEU A N 1
ATOM 740 C CA . LEU A 1 94 ? 3.610 2.434 5.979 1.00 95.19 94 LEU A CA 1
ATOM 741 C C . LEU A 1 94 ? 3.705 2.551 4.458 1.00 95.19 94 LEU A C 1
ATOM 743 O O . LEU A 1 94 ? 4.305 1.696 3.799 1.00 95.19 94 LEU A O 1
ATOM 747 N N . LYS A 1 95 ? 3.142 3.633 3.915 1.00 96.25 95 LYS A N 1
ATOM 748 C CA . LYS A 1 95 ? 3.167 3.924 2.486 1.00 96.25 95 LYS A CA 1
ATOM 749 C C . LYS A 1 95 ? 4.604 4.042 1.979 1.00 96.25 95 LYS A C 1
ATOM 751 O O . LYS A 1 95 ? 4.962 3.347 1.034 1.00 96.25 95 LYS A O 1
ATOM 756 N N . LEU A 1 96 ? 5.450 4.817 2.662 1.00 96.00 96 LEU A N 1
ATOM 757 C CA . LEU A 1 96 ? 6.858 5.001 2.304 1.00 96.00 96 LEU A CA 1
ATOM 758 C C . LEU A 1 96 ? 7.634 3.676 2.264 1.00 96.00 96 LEU A C 1
ATOM 760 O O . LEU A 1 96 ? 8.402 3.431 1.330 1.00 96.00 96 LEU A O 1
ATOM 764 N N . ILE A 1 97 ? 7.438 2.806 3.259 1.00 94.25 97 ILE A N 1
ATOM 765 C CA . ILE A 1 97 ? 8.122 1.507 3.310 1.00 94.25 97 ILE A CA 1
ATOM 766 C C . ILE A 1 97 ? 7.679 0.619 2.136 1.00 94.25 97 ILE A C 1
ATOM 768 O O . ILE A 1 97 ? 8.528 0.010 1.475 1.00 94.25 97 ILE A O 1
ATOM 772 N N . CYS A 1 98 ? 6.373 0.573 1.850 1.00 95.69 98 CYS A N 1
ATOM 773 C CA . CYS A 1 98 ? 5.829 -0.204 0.735 1.00 95.69 98 CYS A CA 1
ATOM 774 C C . CYS A 1 98 ? 6.296 0.349 -0.621 1.00 95.69 98 CYS A C 1
ATOM 776 O O . CYS A 1 98 ? 6.712 -0.427 -1.481 1.00 95.69 98 CYS A O 1
ATOM 778 N N . GLU A 1 99 ? 6.333 1.674 -0.799 1.00 97.06 99 GLU A N 1
ATOM 779 C CA . GLU A 1 99 ? 6.914 2.317 -1.987 1.00 97.06 99 GLU A CA 1
ATOM 780 C C . GLU A 1 99 ? 8.377 1.896 -2.179 1.00 97.06 99 GLU A C 1
ATOM 782 O O . GLU A 1 99 ? 8.771 1.501 -3.276 1.00 97.06 99 GLU A O 1
ATOM 787 N N . GLY A 1 100 ? 9.169 1.870 -1.104 1.00 95.38 100 GLY A N 1
ATOM 788 C CA . GLY A 1 100 ? 10.547 1.381 -1.138 1.00 95.38 100 GLY A CA 1
ATOM 789 C C . GLY A 1 100 ? 10.678 -0.080 -1.590 1.00 95.38 100 GLY A C 1
ATOM 790 O O . GLY A 1 100 ? 11.663 -0.436 -2.239 1.00 95.38 100 GLY A O 1
ATOM 791 N N . HIS A 1 101 ? 9.703 -0.936 -1.283 1.00 92.81 101 HIS A N 1
ATOM 792 C CA . HIS A 1 101 ? 9.682 -2.323 -1.762 1.00 92.81 101 HIS A CA 1
ATOM 793 C C . HIS A 1 101 ? 9.360 -2.426 -3.253 1.00 92.81 101 HIS A C 1
ATOM 795 O O . HIS A 1 101 ? 10.032 -3.172 -3.969 1.00 92.81 101 HIS A O 1
ATOM 801 N N . VAL A 1 102 ? 8.390 -1.649 -3.738 1.00 95.81 102 VAL A N 1
ATOM 802 C CA . VAL A 1 102 ? 8.058 -1.598 -5.171 1.00 95.81 102 VAL A CA 1
ATOM 803 C C . VAL A 1 102 ? 9.239 -1.041 -5.976 1.00 95.81 102 VAL A C 1
ATOM 805 O O . VAL A 1 102 ? 9.610 -1.604 -7.007 1.00 95.81 102 VAL A O 1
ATOM 808 N N . ILE A 1 103 ? 9.918 -0.011 -5.459 1.00 97.19 103 ILE A N 1
ATOM 809 C CA . ILE A 1 103 ? 11.138 0.559 -6.054 1.00 97.19 103 ILE A CA 1
ATOM 810 C C . ILE A 1 103 ? 12.219 -0.512 -6.243 1.00 97.19 103 ILE A C 1
ATOM 812 O O . ILE A 1 103 ? 12.760 -0.647 -7.338 1.00 97.19 103 ILE A O 1
ATOM 816 N N . LYS A 1 104 ? 12.505 -1.323 -5.215 1.00 95.31 104 LYS A N 1
ATOM 817 C CA . LYS A 1 104 ? 13.529 -2.387 -5.286 1.00 95.31 104 LYS A CA 1
ATOM 818 C C . LYS A 1 104 ? 13.243 -3.454 -6.347 1.00 95.31 104 LYS A C 1
ATOM 820 O O . LYS A 1 104 ? 14.175 -4.116 -6.789 1.00 95.31 104 LYS A O 1
ATOM 825 N N . ASN A 1 105 ? 11.982 -3.612 -6.742 1.00 94.25 105 ASN A N 1
ATOM 826 C CA . ASN A 1 105 ? 11.542 -4.574 -7.753 1.00 94.25 105 ASN A CA 1
ATOM 827 C C . ASN A 1 105 ? 11.199 -3.914 -9.101 1.00 94.25 105 ASN A C 1
ATOM 829 O O . ASN A 1 105 ? 10.611 -4.545 -9.985 1.00 94.25 105 ASN A O 1
ATOM 833 N N . THR A 1 106 ? 11.540 -2.636 -9.269 1.00 96.62 106 THR A N 1
ATOM 834 C CA . THR A 1 106 ? 11.333 -1.920 -10.527 1.00 96.62 106 THR A CA 1
ATOM 835 C C . THR A 1 106 ? 12.424 -2.287 -11.530 1.00 96.62 106 THR A C 1
ATOM 837 O O . THR A 1 106 ? 13.616 -2.276 -11.228 1.00 96.62 106 THR A O 1
ATOM 840 N N . THR A 1 107 ? 12.000 -2.602 -12.746 1.00 96.62 107 THR A N 1
ATOM 841 C CA . THR A 1 107 ? 12.822 -3.002 -13.886 1.00 96.62 107 THR A CA 1
ATOM 842 C C . THR A 1 107 ? 12.409 -2.197 -15.117 1.00 96.62 107 THR A C 1
ATOM 844 O O . THR A 1 107 ? 11.380 -1.522 -15.118 1.00 96.62 107 THR A O 1
ATOM 847 N N . LYS A 1 108 ? 13.189 -2.284 -16.197 1.00 96.38 108 LYS A N 1
ATOM 848 C CA . LYS A 1 108 ? 12.854 -1.625 -17.470 1.00 96.38 108 LYS A CA 1
ATOM 849 C C . LYS A 1 108 ? 11.518 -2.111 -18.048 1.00 96.38 108 LYS A C 1
ATOM 851 O O . LYS A 1 108 ? 10.811 -1.318 -18.656 1.00 96.38 108 LYS A O 1
ATOM 856 N N . ASP A 1 109 ? 11.149 -3.364 -17.781 1.00 94.50 109 ASP A N 1
ATOM 857 C CA . ASP A 1 109 ? 9.935 -3.980 -18.325 1.00 94.50 109 ASP A CA 1
ATOM 858 C C . ASP A 1 109 ? 8.660 -3.543 -17.581 1.00 94.50 109 ASP A C 1
ATOM 860 O O . ASP A 1 109 ? 7.590 -3.435 -18.183 1.00 94.50 109 ASP A O 1
ATOM 864 N N . ASN A 1 110 ? 8.755 -3.263 -16.273 1.00 95.25 110 ASN A N 1
ATOM 865 C CA . ASN A 1 110 ? 7.592 -2.961 -15.423 1.00 95.25 110 ASN A CA 1
ATOM 866 C C . ASN A 1 110 ? 7.509 -1.501 -14.935 1.00 95.25 110 ASN A C 1
ATOM 868 O O . ASN A 1 110 ? 6.500 -1.108 -14.349 1.00 95.25 110 ASN A O 1
ATOM 872 N N . VAL A 1 111 ? 8.520 -0.662 -15.192 1.00 96.44 111 VAL A N 1
ATOM 873 C CA . VAL A 1 111 ? 8.545 0.725 -14.688 1.00 96.44 111 VAL A CA 1
ATOM 874 C C . VAL A 1 111 ? 7.377 1.574 -15.196 1.00 96.44 111 VAL A C 1
ATOM 876 O O . VAL A 1 111 ? 6.886 2.425 -14.459 1.00 96.44 111 VAL A O 1
ATOM 879 N N . ALA A 1 112 ? 6.880 1.326 -16.411 1.00 95.12 112 ALA A N 1
ATOM 880 C CA . ALA A 1 112 ? 5.704 2.019 -16.940 1.00 95.12 112 ALA A CA 1
ATOM 881 C C . ALA A 1 112 ? 4.430 1.698 -16.131 1.00 95.12 112 ALA A C 1
ATOM 883 O O . ALA A 1 112 ? 3.643 2.595 -15.822 1.00 95.12 112 ALA A O 1
ATOM 884 N N . GLU A 1 113 ? 4.256 0.441 -15.714 1.00 94.94 113 GLU A N 1
ATOM 885 C CA . GLU A 1 113 ? 3.142 0.028 -14.854 1.00 94.94 113 GLU A CA 1
ATOM 886 C C . GLU A 1 113 ? 3.268 0.644 -13.457 1.00 94.94 113 GLU A C 1
ATOM 888 O O . GLU A 1 113 ? 2.294 1.176 -12.920 1.00 94.94 113 GLU A O 1
ATOM 893 N N . HIS A 1 114 ? 4.478 0.642 -12.888 1.00 96.44 114 HIS A N 1
ATOM 894 C CA . HIS A 1 114 ? 4.746 1.272 -11.595 1.00 96.44 114 HIS A CA 1
ATOM 895 C C . HIS A 1 114 ? 4.526 2.788 -11.634 1.00 96.44 114 HIS A C 1
ATOM 897 O O . HIS A 1 114 ? 3.976 3.337 -10.681 1.00 96.44 114 HIS A O 1
ATOM 903 N N . LEU A 1 115 ? 4.888 3.464 -12.729 1.00 96.06 115 LEU A N 1
ATOM 904 C CA . LEU A 1 115 ? 4.639 4.893 -12.920 1.00 96.06 115 LEU A CA 1
ATOM 905 C C . LEU A 1 115 ? 3.134 5.198 -12.896 1.00 96.06 115 LEU A C 1
ATOM 907 O O . LEU A 1 115 ? 2.690 6.069 -12.142 1.00 96.06 115 LEU A O 1
ATOM 911 N N . LYS A 1 116 ? 2.348 4.450 -13.683 1.00 95.25 116 LYS A N 1
ATOM 912 C CA . LYS A 1 116 ? 0.883 4.561 -13.718 1.00 95.25 116 LYS A CA 1
ATOM 913 C C . LYS A 1 116 ? 0.284 4.336 -12.336 1.00 95.25 116 LYS A C 1
ATOM 915 O O . LYS A 1 116 ? -0.483 5.166 -11.851 1.00 95.25 116 LYS A O 1
ATOM 920 N N . PHE A 1 117 ? 0.657 3.231 -11.694 1.00 95.88 117 PHE A N 1
ATOM 921 C CA . PHE A 1 117 ? 0.194 2.891 -10.355 1.00 95.88 117 PHE A CA 1
ATOM 922 C C . PHE A 1 117 ? 0.509 4.010 -9.358 1.00 95.88 117 PHE A C 1
ATOM 924 O O . PHE A 1 117 ? -0.369 4.434 -8.607 1.00 95.88 117 PHE A O 1
ATOM 931 N N . ALA A 1 118 ? 1.740 4.519 -9.377 1.00 96.69 118 ALA A N 1
ATOM 932 C CA . ALA A 1 118 ? 2.179 5.540 -8.445 1.00 96.69 118 ALA A CA 1
ATOM 933 C C . ALA A 1 118 ? 1.400 6.844 -8.606 1.00 96.69 118 ALA A C 1
ATOM 935 O O . ALA A 1 118 ? 1.002 7.454 -7.615 1.00 96.69 118 ALA A O 1
ATOM 936 N N . ARG A 1 119 ? 1.128 7.245 -9.851 1.00 94.12 119 ARG A N 1
ATOM 937 C CA . ARG A 1 119 ? 0.334 8.438 -10.146 1.00 94.12 119 ARG A CA 1
ATOM 938 C C . ARG A 1 119 ? -1.108 8.297 -9.658 1.00 94.12 119 ARG A C 1
ATOM 940 O O . ARG A 1 119 ? -1.603 9.207 -9.004 1.00 94.12 119 ARG A O 1
ATOM 947 N N . LEU A 1 120 ? -1.757 7.168 -9.946 1.00 93.56 120 LEU A N 1
ATOM 948 C CA . LEU A 1 120 ? -3.166 6.935 -9.597 1.00 93.56 120 LEU A CA 1
ATOM 949 C C . LEU A 1 120 ? -3.408 6.806 -8.087 1.00 93.56 120 LEU A C 1
ATOM 951 O O . LEU A 1 120 ? -4.517 7.057 -7.629 1.00 93.56 120 LEU A O 1
ATOM 955 N N . ASN A 1 121 ? -2.384 6.423 -7.322 1.00 95.12 121 ASN A N 1
ATOM 956 C CA . ASN A 1 121 ? -2.490 6.162 -5.883 1.00 95.12 121 ASN A CA 1
ATOM 957 C C . ASN A 1 121 ? -1.656 7.140 -5.040 1.00 95.12 121 ASN A C 1
ATOM 959 O O . ASN A 1 121 ? -1.285 6.831 -3.907 1.00 95.12 121 ASN A O 1
ATOM 963 N N . ASN A 1 122 ? -1.312 8.302 -5.608 1.00 95.81 122 ASN A N 1
ATOM 964 C CA . ASN A 1 122 ? -0.515 9.351 -4.967 1.00 95.81 122 ASN A CA 1
ATOM 965 C C . ASN A 1 122 ? 0.812 8.862 -4.354 1.00 95.81 122 ASN A C 1
ATOM 967 O O . ASN A 1 122 ? 1.305 9.469 -3.404 1.00 95.81 122 ASN A O 1
ATOM 971 N N . ALA A 1 123 ? 1.407 7.770 -4.835 1.00 97.56 123 ALA A N 1
ATOM 972 C CA . ALA A 1 123 ? 2.655 7.211 -4.311 1.00 97.56 123 ALA A CA 1
ATOM 973 C C . ALA A 1 123 ? 3.846 8.052 -4.796 1.00 97.56 123 ALA A C 1
ATOM 975 O O . ALA A 1 123 ? 4.475 7.762 -5.812 1.00 97.56 123 ALA A O 1
ATOM 976 N N . THR A 1 124 ? 4.087 9.184 -4.136 1.00 96.94 124 THR A N 1
ATOM 977 C CA . THR A 1 124 ? 4.946 10.257 -4.652 1.00 96.94 124 THR A CA 1
ATOM 978 C C . THR A 1 124 ? 6.422 9.876 -4.737 1.00 96.94 124 THR A C 1
ATOM 980 O O . THR A 1 124 ? 7.121 10.354 -5.636 1.00 96.94 124 THR A O 1
ATOM 983 N N . VAL A 1 125 ? 6.909 9.008 -3.849 1.00 98.31 125 VAL A N 1
ATOM 984 C CA . VAL A 1 125 ? 8.308 8.562 -3.835 1.00 98.31 125 VAL A CA 1
ATOM 985 C C . VAL A 1 125 ? 8.555 7.580 -4.979 1.00 98.31 125 VAL A C 1
ATOM 987 O O . VAL A 1 125 ? 9.514 7.752 -5.735 1.00 98.31 125 VAL A O 1
ATOM 990 N N . LEU A 1 126 ? 7.656 6.615 -5.171 1.00 98.31 126 LEU A N 1
ATOM 991 C CA . LEU A 1 126 ? 7.658 5.686 -6.296 1.00 98.31 126 LEU A CA 1
ATOM 992 C C . LEU A 1 126 ? 7.470 6.427 -7.623 1.00 98.31 126 LEU A C 1
ATOM 994 O O . LEU A 1 126 ? 8.179 6.135 -8.582 1.00 98.31 126 LEU A O 1
ATOM 998 N N . LEU A 1 127 ? 6.573 7.415 -7.671 1.00 97.38 127 LEU A N 1
ATOM 999 C CA . LEU A 1 127 ? 6.322 8.228 -8.861 1.00 97.38 127 LEU A CA 1
ATOM 1000 C C . LEU A 1 127 ? 7.595 8.948 -9.304 1.00 97.38 127 LEU A C 1
ATOM 1002 O O . LEU A 1 127 ? 7.991 8.857 -10.466 1.00 97.38 127 LEU A O 1
ATOM 1006 N N . LYS A 1 128 ? 8.260 9.635 -8.369 1.00 97.94 128 LYS A N 1
ATOM 1007 C CA . LYS A 1 128 ? 9.523 10.323 -8.643 1.00 97.94 128 LYS A CA 1
ATOM 1008 C C . LYS A 1 128 ? 10.590 9.343 -9.126 1.00 97.94 128 LYS A C 1
ATOM 1010 O O . LYS A 1 128 ? 11.226 9.600 -10.145 1.00 97.94 128 LYS A O 1
ATOM 1015 N N . TYR A 1 129 ? 10.750 8.218 -8.430 1.00 98.50 129 TYR A N 1
ATOM 1016 C CA . TYR A 1 129 ? 11.715 7.192 -8.813 1.00 98.50 129 TYR A CA 1
ATOM 1017 C C . TYR A 1 129 ? 11.456 6.661 -10.227 1.00 98.50 129 TYR A C 1
ATOM 1019 O O . TYR A 1 129 ? 12.381 6.601 -11.030 1.00 98.50 129 TYR A O 1
ATOM 1027 N N . ALA A 1 130 ? 10.209 6.316 -10.553 1.00 97.62 130 ALA A N 1
ATOM 1028 C CA . ALA A 1 130 ? 9.847 5.775 -11.858 1.00 97.62 130 ALA A CA 1
ATOM 1029 C C . ALA A 1 130 ? 10.106 6.784 -12.989 1.00 97.62 130 ALA A C 1
ATOM 1031 O O . ALA A 1 130 ? 10.656 6.407 -14.023 1.00 97.62 130 ALA A O 1
ATOM 1032 N N . LEU A 1 131 ? 9.796 8.070 -12.782 1.00 96.19 131 LEU A N 1
ATOM 1033 C CA . LEU A 1 131 ? 10.118 9.132 -13.744 1.00 96.19 131 LEU A CA 1
ATOM 1034 C C . LEU A 1 131 ? 11.628 9.254 -13.976 1.00 96.19 131 LEU A C 1
ATOM 1036 O O . LEU A 1 131 ? 12.071 9.342 -15.122 1.00 96.19 131 LEU A O 1
ATOM 1040 N N . ASP A 1 132 ? 12.423 9.254 -12.906 1.00 97.81 132 ASP A N 1
ATOM 1041 C CA . ASP A 1 132 ? 13.882 9.357 -13.002 1.00 97.81 132 ASP A CA 1
ATOM 1042 C C . ASP A 1 132 ? 14.493 8.102 -13.652 1.00 97.81 132 ASP A C 1
ATOM 1044 O O . ASP A 1 132 ? 15.397 8.209 -14.483 1.00 97.81 132 ASP A O 1
ATOM 1048 N N . PHE A 1 133 ? 13.951 6.919 -13.355 1.00 97.75 133 PHE A N 1
ATOM 1049 C CA . PHE A 1 133 ? 14.352 5.651 -13.965 1.00 97.75 133 PHE A CA 1
ATOM 1050 C C . PHE A 1 133 ? 14.056 5.627 -15.470 1.00 97.75 133 PHE A C 1
ATOM 1052 O O . PHE A 1 133 ? 14.928 5.265 -16.262 1.00 97.75 133 PHE A O 1
ATOM 1059 N N . ILE A 1 134 ? 12.861 6.066 -15.883 1.00 95.88 134 ILE A N 1
ATOM 1060 C CA . ILE A 1 134 ? 12.487 6.178 -17.300 1.00 95.88 134 ILE A CA 1
ATOM 1061 C C . ILE A 1 134 ? 13.410 7.156 -18.021 1.00 95.88 134 ILE A C 1
ATOM 1063 O O . ILE A 1 134 ? 13.896 6.836 -19.099 1.00 95.88 134 ILE A O 1
ATOM 1067 N N . LYS A 1 135 ? 13.707 8.318 -17.430 1.00 95.62 135 LYS A N 1
ATOM 1068 C CA . LYS A 1 135 ? 14.645 9.287 -18.023 1.00 95.62 135 LYS A CA 1
ATOM 1069 C C . LYS A 1 135 ? 16.037 8.688 -18.217 1.00 95.62 135 LYS A C 1
ATOM 1071 O O . LYS A 1 135 ? 16.645 8.895 -19.265 1.00 95.62 135 LYS A O 1
ATOM 1076 N N . LEU A 1 136 ? 16.534 7.947 -17.227 1.00 97.69 136 LEU A N 1
ATOM 1077 C CA . LEU A 1 136 ? 17.868 7.348 -17.261 1.00 97.69 136 LEU A CA 1
ATOM 1078 C C . LEU A 1 136 ? 17.990 6.238 -18.317 1.00 97.69 136 LEU A C 1
ATOM 1080 O O . LEU A 1 136 ? 19.009 6.157 -19.001 1.00 97.69 136 LEU A O 1
ATOM 1084 N N . TYR A 1 137 ? 16.954 5.411 -18.472 1.00 97.25 137 TYR A N 1
ATOM 1085 C CA . TYR A 1 137 ? 16.946 4.250 -19.372 1.00 97.25 137 TYR A CA 1
ATOM 1086 C C . TYR A 1 137 ? 16.011 4.423 -20.575 1.00 97.25 137 TYR A C 1
ATOM 1088 O O . TYR A 1 137 ? 15.549 3.440 -21.148 1.00 97.25 137 TYR A O 1
ATOM 1096 N N . PHE A 1 138 ? 15.736 5.667 -20.977 1.00 95.25 138 PHE A N 1
ATOM 1097 C CA . PHE A 1 138 ? 14.676 5.994 -21.936 1.00 95.25 138 PHE A CA 1
ATOM 1098 C C . PHE A 1 138 ? 14.757 5.188 -23.235 1.00 95.25 138 PHE A C 1
ATOM 1100 O O . PHE A 1 138 ? 13.753 4.642 -23.679 1.00 95.25 138 PHE A O 1
ATOM 1107 N N . ARG A 1 139 ? 15.961 5.050 -23.806 1.00 96.25 139 ARG A N 1
ATOM 1108 C CA . ARG A 1 139 ? 16.186 4.308 -25.060 1.00 96.25 139 ARG A CA 1
ATOM 1109 C C . ARG A 1 139 ? 15.810 2.832 -24.970 1.00 96.25 139 ARG A C 1
ATOM 1111 O O . ARG A 1 139 ? 15.402 2.262 -25.967 1.00 96.25 139 ARG A O 1
ATOM 1118 N N . ASP A 1 140 ? 15.948 2.236 -23.791 1.00 96.12 140 ASP A N 1
ATOM 1119 C CA . ASP A 1 140 ? 15.624 0.827 -23.582 1.00 96.12 140 ASP A CA 1
ATOM 1120 C C . ASP A 1 140 ? 14.129 0.628 -23.285 1.00 96.12 140 ASP A C 1
ATOM 1122 O O . ASP A 1 140 ? 13.607 -0.468 -23.452 1.00 96.12 140 ASP A O 1
ATOM 1126 N N . ILE A 1 141 ? 13.446 1.676 -22.811 1.00 96.12 141 ILE A N 1
ATOM 1127 C CA . ILE A 1 141 ? 12.056 1.617 -22.341 1.00 96.12 141 ILE A CA 1
ATOM 1128 C C . ILE A 1 141 ? 11.071 2.062 -23.423 1.00 96.12 141 ILE A C 1
ATOM 1130 O O . ILE A 1 141 ? 9.962 1.532 -23.482 1.00 96.12 141 ILE A O 1
ATOM 1134 N N . MET A 1 142 ? 11.452 3.023 -24.270 1.00 93.50 142 MET A N 1
ATOM 1135 C CA . MET A 1 142 ? 10.533 3.705 -25.190 1.00 93.50 142 MET A CA 1
ATOM 1136 C C . MET A 1 142 ? 9.825 2.773 -26.180 1.00 93.50 142 MET A C 1
ATOM 1138 O O . MET A 1 142 ? 8.684 3.043 -26.546 1.00 93.50 142 MET A O 1
ATOM 1142 N N . ASP A 1 143 ? 10.468 1.663 -26.544 1.00 9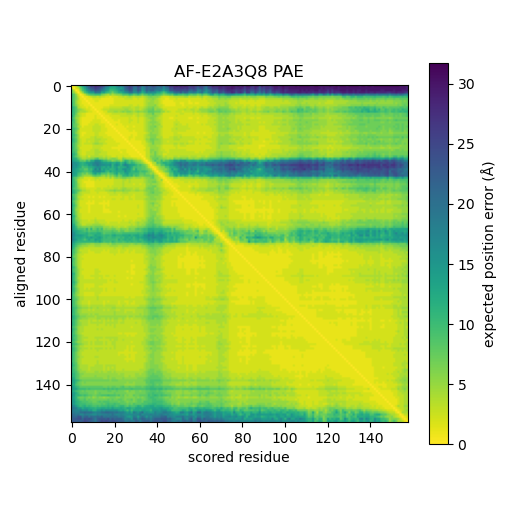2.88 143 ASP A N 1
ATOM 1143 C CA . ASP A 1 143 ? 9.921 0.667 -27.469 1.00 92.88 143 ASP A CA 1
ATOM 1144 C C . ASP A 1 143 ? 9.234 -0.510 -26.748 1.00 92.88 143 ASP A C 1
ATOM 1146 O O . ASP A 1 143 ? 8.745 -1.442 -27.390 1.00 92.88 143 ASP A O 1
ATOM 1150 N N . THR A 1 144 ? 9.181 -0.505 -25.409 1.00 93.62 144 THR A N 1
ATOM 1151 C CA . THR A 1 144 ? 8.504 -1.572 -24.659 1.00 93.62 144 THR A CA 1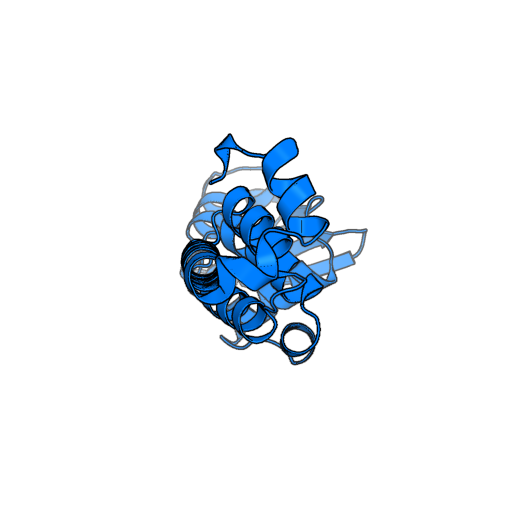
ATOM 1152 C C . THR A 1 144 ? 6.983 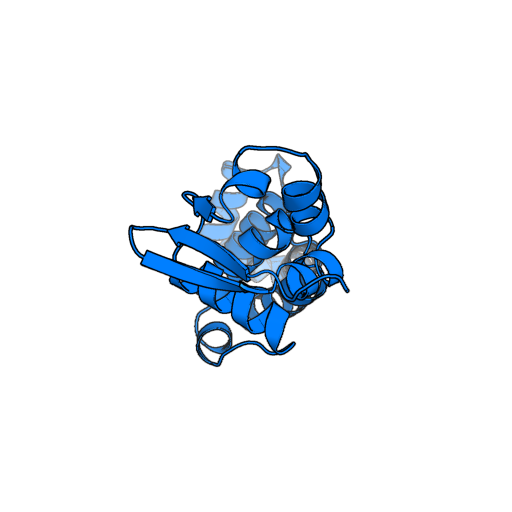-1.467 -24.831 1.00 93.62 144 THR A C 1
ATOM 1154 O O . THR A 1 144 ? 6.433 -0.361 -24.786 1.00 93.62 144 THR A O 1
ATOM 1157 N N . PRO A 1 145 ? 6.256 -2.598 -24.955 1.00 92.69 145 PRO A N 1
ATOM 1158 C CA . PRO A 1 145 ? 4.797 -2.584 -25.081 1.00 92.69 145 PRO A CA 1
ATOM 1159 C C . PRO A 1 145 ? 4.110 -1.821 -23.944 1.00 92.69 145 PRO A C 1
ATOM 1161 O O . PRO A 1 145 ? 3.197 -1.038 -24.182 1.00 92.69 145 PRO A O 1
ATOM 1164 N N . ASN A 1 146 ? 4.600 -1.993 -22.713 1.00 90.56 146 ASN A N 1
ATOM 1165 C CA . ASN A 1 146 ? 4.048 -1.340 -21.530 1.00 90.56 146 ASN A CA 1
ATOM 1166 C C . ASN A 1 146 ? 4.188 0.186 -21.578 1.00 90.56 146 ASN A C 1
ATOM 1168 O O . ASN A 1 146 ? 3.257 0.899 -21.201 1.00 90.56 146 ASN A O 1
ATOM 1172 N N . PHE A 1 147 ? 5.321 0.701 -22.064 1.00 91.94 147 PHE A N 1
ATOM 1173 C CA . PHE A 1 147 ? 5.508 2.141 -22.220 1.00 91.94 147 PHE A CA 1
ATOM 1174 C C . PHE A 1 147 ? 4.650 2.705 -23.357 1.00 91.94 147 PHE A C 1
ATOM 1176 O O . PHE A 1 147 ? 4.025 3.748 -23.183 1.00 91.94 147 PHE A O 1
ATOM 1183 N N . ILE A 1 148 ? 4.543 2.001 -24.486 1.00 91.38 148 ILE A N 1
ATOM 1184 C CA . ILE A 1 148 ? 3.685 2.417 -25.606 1.00 91.38 148 ILE A CA 1
ATOM 1185 C C . ILE A 1 148 ? 2.215 2.498 -25.167 1.00 91.38 148 ILE A C 1
ATOM 1187 O O . ILE A 1 148 ? 1.564 3.515 -25.411 1.00 91.38 148 ILE A O 1
ATOM 1191 N N . THR A 1 149 ? 1.706 1.481 -24.466 1.00 90.50 149 THR A N 1
ATOM 1192 C CA . THR A 1 149 ? 0.340 1.486 -23.915 1.00 90.50 149 THR A CA 1
ATOM 1193 C C . THR A 1 149 ? 0.138 2.644 -22.940 1.00 90.50 149 THR A C 1
ATOM 1195 O O . THR A 1 149 ? -0.869 3.345 -23.015 1.00 90.50 149 THR A O 1
ATOM 1198 N N . LEU A 1 150 ? 1.117 2.909 -22.065 1.00 89.00 150 LEU A N 1
ATOM 1199 C CA . LEU A 1 150 ? 1.065 4.050 -21.150 1.00 89.00 150 LEU A CA 1
ATOM 1200 C C . LEU A 1 150 ? 0.942 5.383 -21.905 1.00 89.00 150 LEU A C 1
ATOM 1202 O O . LEU A 1 150 ? 0.101 6.207 -21.551 1.00 89.00 150 LEU A O 1
ATOM 1206 N N . MET A 1 151 ? 1.742 5.583 -22.956 1.00 88.06 151 MET A N 1
ATOM 1207 C CA . MET A 1 151 ? 1.691 6.791 -23.787 1.00 88.06 151 MET A CA 1
ATOM 1208 C C . MET A 1 151 ? 0.341 6.959 -24.495 1.00 88.06 151 MET A C 1
ATOM 1210 O O . MET A 1 151 ? -0.097 8.085 -24.707 1.00 88.06 151 MET A O 1
ATOM 1214 N N . GLN A 1 152 ? -0.314 5.865 -24.887 1.00 86.19 152 GLN A N 1
ATOM 1215 C CA . GLN A 1 152 ? -1.590 5.908 -25.607 1.00 86.19 152 GLN A CA 1
ATOM 1216 C C . GLN A 1 152 ? -2.775 6.160 -24.674 1.00 86.19 152 GLN A C 1
ATOM 1218 O O . GLN A 1 152 ? -3.641 6.977 -24.981 1.00 86.19 152 GLN A O 1
ATOM 1223 N N . GLU A 1 153 ? -2.812 5.469 -23.537 1.00 83.44 153 GLU A N 1
ATOM 1224 C CA . GLU A 1 153 ? -3.958 5.487 -22.627 1.00 83.44 153 GLU A CA 1
ATOM 1225 C C . GLU A 1 153 ? -3.877 6.608 -21.580 1.00 83.44 153 GLU A C 1
ATOM 1227 O O . GLU A 1 153 ? -4.902 6.996 -21.029 1.00 83.44 153 GLU A O 1
ATOM 1232 N N . TYR A 1 154 ? -2.676 7.127 -21.295 1.00 78.94 154 TYR A N 1
ATOM 1233 C CA . TYR A 1 154 ? -2.420 7.984 -20.132 1.00 78.94 154 TYR A CA 1
ATOM 1234 C C . TYR A 1 154 ? -1.375 9.080 -20.394 1.00 78.94 154 TYR A C 1
ATOM 1236 O O . TYR A 1 154 ? -0.587 9.413 -19.509 1.00 78.94 154 TYR A O 1
ATOM 1244 N N . HIS A 1 155 ? -1.348 9.665 -21.595 1.00 74.44 155 HIS A N 1
ATOM 1245 C CA . HIS A 1 155 ? -0.400 10.738 -21.938 1.00 74.44 155 HIS A CA 1
ATOM 1246 C C . HIS A 1 155 ? -0.433 11.938 -20.968 1.00 74.44 155 HIS A C 1
ATOM 1248 O O . HIS A 1 155 ? 0.588 12.585 -20.769 1.00 74.44 155 HIS A O 1
ATOM 1254 N N . GLU A 1 156 ? -1.573 12.206 -20.327 1.00 73.50 156 GLU A N 1
ATOM 1255 C CA . GLU A 1 156 ? -1.738 13.223 -19.275 1.00 73.50 156 GLU A CA 1
ATOM 1256 C C . GLU A 1 156 ? -1.029 12.901 -17.945 1.00 73.50 156 GLU A C 1
ATOM 1258 O O . GLU A 1 156 ? -0.868 13.782 -17.100 1.00 73.50 156 GLU A O 1
ATOM 1263 N N . LEU A 1 157 ? -0.626 11.644 -17.729 1.00 60.88 157 LEU A N 1
ATOM 1264 C CA . LEU A 1 157 ? 0.051 11.198 -16.508 1.00 60.88 157 LEU A CA 1
ATOM 1265 C C . LEU A 1 157 ? 1.577 11.382 -16.562 1.00 60.88 157 LEU A C 1
ATOM 1267 O O . LEU A 1 157 ? 2.248 11.075 -15.565 1.00 60.88 157 LEU A O 1
ATOM 1271 N N . LEU A 1 158 ? 2.122 11.863 -17.685 1.00 59.22 158 LEU A N 1
ATOM 1272 C CA . LEU A 1 158 ? 3.550 12.128 -17.900 1.00 59.22 158 LEU A CA 1
ATOM 1273 C C . LEU A 1 158 ? 3.918 13.587 -17.627 1.00 59.22 158 LEU A C 1
ATOM 1275 O O . LEU A 1 158 ? 3.309 14.492 -18.232 1.00 59.22 158 LEU A O 1
#

Organism: Camponotus floridanus (NCBI:txid104421)

pLDDT: mean 88.96, std 11.6, range [35.06, 98.5]

Radius of gyration: 18.33 Å; Cα contacts (8 Å, |Δi|>4): 200; chains: 1; bounding box: 41×26×60 Å

InterPro domains:
  IPR000210 BTB/POZ domain [PF00651] (7-105)
  IPR000210 BTB/POZ domain [PS50097] (5-72)
  IPR000210 BTB/POZ domain [SM00225] (5-106)
  IPR011333 SKP1/BTB/POZ domain superfamily [G3DSA:3.30.710.10] (1-106)
  IPR011333 SKP1/BTB/POZ domain superfamily [SSF54695] (7-104)

Sequence (158 aa):
NKSDSLITFVIDGKRLQASKALLCLKSEVFEAMFNCGLKESVNNEVEITDIKYNILQQLLFFLQTGYLSENVQTDIKVACELIIAAEKYDLKDLKLICEGHVIKNTTKDNVAEHLKFARLNNATVLLKYALDFIKLYFRDIMDTPNFITLMQEYHELL